Protein AF-A0A2D6F8L8-F1 (afdb_monomer)

Secondary structure (DSSP, 8-state):
--SSHHHHHHHHHSSHHHHHIIIIIHHHHHHTT-GGGT-SSTTS-GGG-SHHHHHHHT---SSHHHHHHHHHHHHHHHT--S---------GGGHHHHHHHHHHIIIIIGGGGTT----

Radius of gyration: 14.99 Å; Cα contacts (8 Å, |Δi|>4): 109; chains: 1; bounding box: 32×31×36 Å

Mean predicted aligned error: 2.96 Å

Structure (mmCIF, N/CA/C/O backbone):
data_AF-A0A2D6F8L8-F1
#
_entry.id   AF-A0A2D6F8L8-F1
#
loop_
_atom_site.group_PDB
_atom_site.id
_atom_site.type_symbol
_atom_site.label_atom_id
_atom_site.label_alt_id
_atom_site.label_comp_id
_atom_site.label_asym_id
_atom_site.label_entity_id
_atom_site.label_seq_id
_atom_site.pdbx_PDB_ins_code
_atom_site.Cartn_x
_atom_site.Cartn_y
_atom_site.Cartn_z
_atom_site.occupancy
_atom_site.B_iso_or_equiv
_atom_site.auth_seq_id
_atom_site.auth_comp_id
_atom_site.auth_asym_id
_atom_site.auth_atom_id
_atom_site.pdbx_PDB_model_num
ATOM 1 N N . MET A 1 1 ? -0.732 4.772 4.817 1.00 93.19 1 MET A N 1
ATOM 2 C CA . MET A 1 1 ? -2.046 5.446 4.859 1.00 93.19 1 MET A CA 1
ATOM 3 C C . MET A 1 1 ? -1.828 6.935 5.038 1.00 93.19 1 MET A C 1
ATOM 5 O O . MET A 1 1 ? -0.770 7.314 5.532 1.00 93.19 1 MET A O 1
ATOM 9 N N . ALA A 1 2 ? -2.807 7.746 4.660 1.00 96.69 2 ALA A N 1
ATOM 10 C CA . ALA A 1 2 ? -2.822 9.187 4.899 1.00 96.69 2 ALA A CA 1
ATOM 11 C C . ALA A 1 2 ? -4.273 9.674 5.048 1.00 96.69 2 ALA A C 1
ATOM 13 O O . ALA A 1 2 ? -5.185 8.847 5.066 1.00 96.69 2 ALA A O 1
ATOM 14 N N . ASP A 1 3 ? -4.497 10.985 5.156 1.00 96.25 3 ASP A N 1
ATOM 15 C CA . ASP A 1 3 ? -5.850 11.529 5.357 1.00 96.25 3 ASP A CA 1
ATOM 16 C C . ASP A 1 3 ? -6.689 11.460 4.063 1.00 96.25 3 ASP A C 1
ATOM 18 O O . ASP A 1 3 ? -7.918 11.464 4.106 1.00 96.25 3 ASP A O 1
ATOM 22 N N . SER A 1 4 ? -6.029 11.344 2.906 1.00 98.12 4 SER A N 1
ATOM 23 C CA . SER A 1 4 ? -6.651 11.164 1.591 1.00 98.12 4 SER A CA 1
ATOM 24 C C . SER A 1 4 ? -5.929 10.105 0.757 1.00 98.12 4 SER A C 1
ATOM 26 O O . SER A 1 4 ? -4.779 9.752 1.032 1.00 98.12 4 SER A O 1
ATOM 28 N N . ASP A 1 5 ? -6.605 9.608 -0.279 1.00 98.25 5 ASP A N 1
ATOM 29 C CA . ASP A 1 5 ? -6.026 8.635 -1.208 1.00 98.25 5 ASP A CA 1
ATOM 30 C C . ASP A 1 5 ? -4.856 9.236 -2.000 1.00 98.25 5 ASP A C 1
ATOM 32 O O . ASP A 1 5 ? -3.820 8.585 -2.118 1.00 98.25 5 ASP A O 1
ATOM 36 N N . ASP A 1 6 ? -4.973 10.492 -2.442 1.00 98.31 6 ASP A N 1
ATOM 37 C CA . ASP A 1 6 ? -3.919 11.200 -3.180 1.00 98.31 6 ASP A CA 1
ATOM 38 C C . ASP A 1 6 ? -2.660 11.399 -2.326 1.00 98.31 6 ASP A C 1
ATOM 40 O O . ASP A 1 6 ? -1.549 11.115 -2.768 1.00 98.31 6 ASP A O 1
ATOM 44 N N . GLU A 1 7 ? -2.821 11.829 -1.069 1.00 97.94 7 GLU A N 1
ATOM 45 C CA . GLU A 1 7 ? -1.694 11.981 -0.141 1.00 97.94 7 GLU A CA 1
ATOM 46 C C . GLU A 1 7 ? -1.052 10.620 0.174 1.00 97.94 7 GLU A C 1
ATOM 48 O O . GLU A 1 7 ? 0.169 10.505 0.273 1.00 97.94 7 GLU A O 1
ATOM 53 N N . ALA A 1 8 ? -1.855 9.563 0.325 1.00 97.81 8 ALA A N 1
ATOM 54 C CA . ALA A 1 8 ? -1.338 8.222 0.573 1.00 97.81 8 ALA A CA 1
ATOM 55 C C . ALA A 1 8 ? -0.584 7.666 -0.640 1.00 97.81 8 ALA A C 1
ATOM 57 O O . ALA A 1 8 ? 0.423 6.980 -0.456 1.00 97.81 8 ALA A O 1
ATOM 58 N N . TYR A 1 9 ? -1.064 7.959 -1.850 1.00 98.38 9 TYR A N 1
ATOM 59 C CA . TYR A 1 9 ? -0.403 7.623 -3.103 1.00 98.38 9 TYR A CA 1
ATOM 60 C C . TYR A 1 9 ? 0.942 8.336 -3.218 1.00 98.38 9 TYR A C 1
ATOM 62 O O . TYR A 1 9 ? 1.960 7.670 -3.392 1.00 98.38 9 TYR A O 1
ATOM 70 N N . ASP A 1 10 ? 0.965 9.659 -3.040 1.00 97.75 10 ASP A N 1
ATOM 71 C CA . ASP A 1 10 ? 2.187 10.465 -3.113 1.00 97.75 10 ASP A CA 1
ATOM 72 C C . ASP A 1 10 ? 3.228 10.001 -2.083 1.00 97.75 10 ASP A C 1
ATOM 74 O O . ASP A 1 10 ? 4.350 9.647 -2.443 1.00 97.75 10 ASP A O 1
ATOM 78 N N . ASN A 1 11 ? 2.826 9.858 -0.815 1.00 95.69 11 ASN A N 1
ATOM 79 C CA . ASN A 1 11 ? 3.701 9.374 0.257 1.00 95.69 11 ASN A CA 1
ATOM 80 C C . ASN A 1 11 ? 4.261 7.965 0.001 1.00 95.69 11 ASN A C 1
ATOM 82 O O . ASN A 1 11 ? 5.339 7.629 0.494 1.00 95.69 11 ASN A O 1
ATOM 86 N N . ALA A 1 12 ? 3.519 7.111 -0.706 1.00 96.31 12 ALA A N 1
ATOM 87 C CA . ALA A 1 12 ? 3.951 5.759 -1.030 1.00 96.31 12 ALA A CA 1
ATOM 88 C C . ALA A 1 12 ? 4.888 5.751 -2.241 1.00 96.31 12 ALA A C 1
ATOM 90 O O . ALA A 1 12 ? 6.039 5.337 -2.118 1.00 96.31 12 ALA A O 1
ATOM 91 N N . VAL A 1 13 ? 4.396 6.214 -3.390 1.00 97.75 13 VAL A N 1
ATOM 92 C CA . VAL A 1 13 ? 5.065 6.133 -4.696 1.00 97.75 13 VAL A CA 1
ATOM 93 C C . VAL A 1 13 ? 6.290 7.039 -4.749 1.00 97.75 13 VAL A C 1
ATOM 9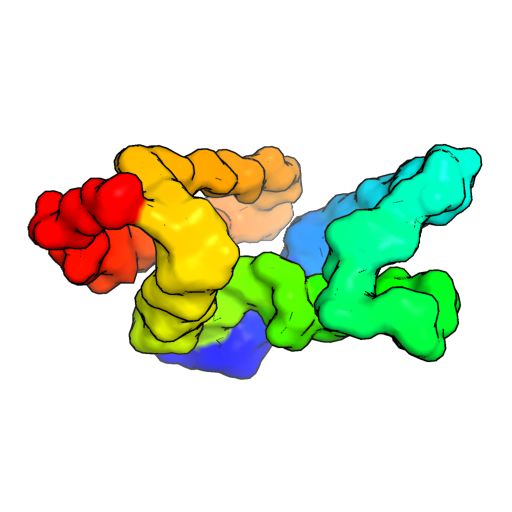5 O O . VAL A 1 13 ? 7.3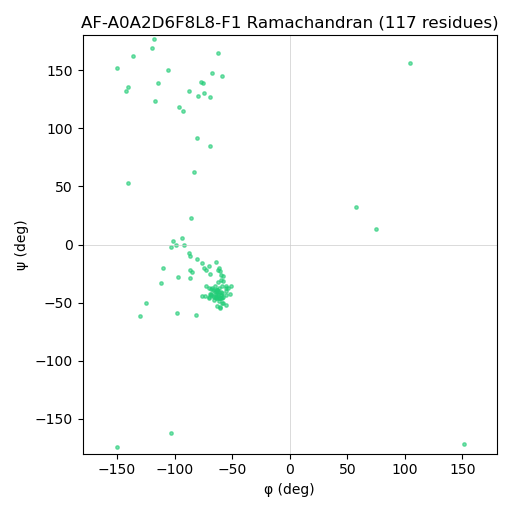48 6.599 -5.188 1.00 97.75 13 VAL A O 1
ATOM 98 N N . ASN A 1 14 ? 6.186 8.263 -4.228 1.00 96.12 14 ASN A N 1
ATOM 99 C CA . ASN A 1 14 ? 7.299 9.215 -4.191 1.00 96.12 14 ASN A CA 1
ATOM 100 C C . ASN A 1 14 ? 8.112 9.132 -2.886 1.00 96.12 14 ASN A C 1
ATOM 102 O O . ASN A 1 14 ? 9.083 9.868 -2.707 1.00 96.12 14 ASN A O 1
ATOM 106 N N . GLY A 1 15 ? 7.729 8.240 -1.968 1.00 94.50 15 GLY A N 1
ATOM 107 C CA . GLY A 1 15 ? 8.420 8.013 -0.703 1.00 94.50 15 GLY A CA 1
ATOM 108 C C . GLY A 1 15 ? 9.281 6.752 -0.683 1.00 94.50 15 GLY A C 1
ATOM 109 O O . GLY A 1 15 ? 9.633 6.158 -1.705 1.00 94.50 15 GLY A O 1
ATOM 110 N N . MET A 1 16 ? 9.617 6.313 0.532 1.00 95.50 16 MET A N 1
ATOM 111 C CA . MET A 1 16 ? 10.514 5.174 0.743 1.00 95.50 16 MET A CA 1
ATOM 112 C C . MET A 1 16 ? 9.968 3.858 0.169 1.00 95.50 16 MET A C 1
ATOM 114 O O . MET A 1 16 ? 10.747 3.017 -0.274 1.00 95.50 16 MET A O 1
ATOM 118 N N . LEU A 1 17 ? 8.642 3.669 0.155 1.00 96.38 17 LEU A N 1
ATOM 119 C CA . LEU A 1 17 ? 8.024 2.457 -0.388 1.00 96.38 17 LEU A CA 1
ATOM 120 C C . LEU A 1 17 ? 8.248 2.347 -1.904 1.00 96.38 17 LEU A C 1
ATOM 122 O O . LEU A 1 17 ? 8.702 1.311 -2.386 1.00 96.38 17 LEU A O 1
ATOM 126 N N . GLY A 1 18 ? 7.995 3.423 -2.648 1.00 97.00 18 GLY A N 1
ATOM 127 C CA . GLY A 1 18 ? 8.260 3.483 -4.081 1.00 97.00 18 GLY A CA 1
ATOM 128 C C . GLY A 1 18 ? 9.740 3.335 -4.395 1.00 97.00 18 GLY A C 1
ATOM 129 O O . GLY A 1 18 ? 10.097 2.563 -5.281 1.00 97.00 18 GLY A O 1
ATOM 130 N N . ARG A 1 19 ? 10.609 3.962 -3.594 1.00 96.56 19 ARG A N 1
ATOM 131 C CA . ARG A 1 19 ? 12.061 3.815 -3.722 1.00 96.56 19 ARG A CA 1
ATOM 132 C C . ARG A 1 19 ? 12.527 2.369 -3.537 1.00 96.56 19 ARG A C 1
ATOM 134 O O . ARG A 1 19 ? 13.198 1.838 -4.414 1.00 96.56 19 ARG A O 1
ATOM 141 N N . VAL A 1 20 ? 12.179 1.708 -2.428 1.00 96.81 20 VAL A N 1
ATOM 142 C CA . VAL A 1 20 ? 12.652 0.335 -2.157 1.00 96.81 20 VAL A CA 1
ATOM 143 C C . VAL A 1 20 ? 12.114 -0.662 -3.181 1.00 96.81 20 VAL A C 1
ATOM 145 O O . VAL A 1 20 ? 12.825 -1.583 -3.581 1.00 96.81 20 VAL A O 1
ATOM 148 N N . TRP A 1 21 ? 10.878 -0.479 -3.648 1.00 97.50 21 TRP A N 1
ATOM 149 C CA . TRP A 1 21 ? 10.328 -1.343 -4.682 1.00 97.50 21 TRP A CA 1
ATOM 150 C C . TRP A 1 21 ? 10.926 -1.060 -6.057 1.00 97.50 21 TRP A C 1
ATOM 152 O O . TRP A 1 21 ? 11.316 -2.004 -6.733 1.00 97.50 21 TRP A O 1
ATOM 162 N N . GLY A 1 22 ? 11.060 0.204 -6.452 1.00 97.62 22 GLY A N 1
ATOM 163 C CA . GLY A 1 22 ? 11.605 0.582 -7.754 1.00 97.62 22 GLY A CA 1
ATOM 164 C C . GLY A 1 22 ? 13.105 0.315 -7.894 1.00 97.62 22 GLY A C 1
ATOM 165 O O . GLY A 1 22 ? 13.539 -0.235 -8.901 1.00 97.62 22 GLY A O 1
ATOM 166 N N . GLU A 1 23 ? 13.903 0.669 -6.885 1.00 97.44 23 GLU A N 1
ATOM 167 C CA . GLU A 1 23 ? 15.370 0.586 -6.950 1.00 97.44 23 GLU A CA 1
ATOM 168 C C . GLU A 1 23 ? 15.917 -0.794 -6.560 1.00 97.44 23 GLU A C 1
ATOM 170 O O . GLU A 1 23 ? 17.040 -1.128 -6.936 1.00 97.44 23 GLU A O 1
ATOM 175 N N . TYR A 1 24 ? 15.155 -1.596 -5.805 1.00 97.12 24 TYR A N 1
ATOM 176 C CA . TYR A 1 24 ? 15.649 -2.863 -5.261 1.00 97.12 24 TYR A CA 1
ATOM 177 C C . TYR A 1 24 ? 14.725 -4.059 -5.509 1.00 97.12 24 TYR A C 1
ATOM 179 O O . TYR A 1 24 ? 15.146 -5.005 -6.175 1.00 97.12 24 TYR A O 1
ATOM 187 N N . LEU A 1 25 ? 13.484 -4.058 -5.007 1.00 97.44 25 LEU A N 1
ATOM 188 C CA . LEU A 1 25 ? 12.661 -5.277 -5.023 1.00 97.44 25 LEU A CA 1
ATOM 189 C C . LEU A 1 25 ? 12.198 -5.670 -6.430 1.00 97.44 25 LEU A C 1
ATOM 191 O O . LEU A 1 25 ? 12.329 -6.833 -6.785 1.00 97.44 25 LEU A O 1
ATOM 195 N N . LEU A 1 26 ? 11.698 -4.746 -7.251 1.00 97.81 26 LEU A N 1
ATOM 196 C CA . LEU A 1 26 ? 11.272 -5.073 -8.616 1.00 97.81 26 LEU A CA 1
ATOM 197 C C . LEU A 1 26 ? 12.448 -5.550 -9.488 1.00 97.81 26 LEU A C 1
ATOM 199 O O . LEU A 1 26 ? 12.307 -6.614 -10.093 1.00 97.81 26 LEU A O 1
ATOM 203 N N . PRO A 1 27 ? 13.627 -4.887 -9.490 1.00 97.88 27 PRO A N 1
ATOM 204 C CA . PRO A 1 27 ? 14.817 -5.430 -10.147 1.00 97.88 27 PRO A CA 1
ATOM 205 C C . PRO A 1 27 ? 15.204 -6.829 -9.652 1.00 97.88 27 PRO A C 1
ATOM 207 O O . PRO A 1 27 ? 15.570 -7.690 -10.449 1.00 97.88 27 PRO A O 1
ATOM 210 N N . LEU A 1 28 ? 15.104 -7.083 -8.343 1.00 97.50 28 LEU A N 1
ATOM 211 C CA . LEU A 1 28 ? 15.401 -8.394 -7.766 1.00 97.50 28 LEU A CA 1
ATOM 212 C C . LEU A 1 28 ? 14.409 -9.464 -8.245 1.00 97.50 28 LEU A C 1
ATOM 214 O O . LEU A 1 28 ? 14.815 -10.557 -8.629 1.00 97.50 28 LEU A O 1
ATOM 218 N N . PHE A 1 29 ? 13.110 -9.162 -8.242 1.00 97.44 29 PHE A N 1
ATOM 219 C CA . PHE A 1 29 ? 12.076 -10.080 -8.723 1.00 97.44 29 PHE A CA 1
ATOM 220 C C . PHE A 1 29 ? 12.236 -10.375 -10.216 1.00 97.44 29 PHE A C 1
ATOM 222 O O . PHE A 1 29 ? 12.068 -11.526 -10.616 1.00 97.44 29 PHE A O 1
ATOM 229 N N . ASP A 1 30 ? 12.597 -9.376 -11.022 1.00 96.94 30 ASP A N 1
ATOM 230 C CA . ASP A 1 30 ? 12.895 -9.552 -12.447 1.00 96.94 30 ASP A CA 1
ATOM 231 C C . ASP A 1 30 ? 14.076 -10.510 -12.663 1.00 96.94 30 ASP A C 1
ATOM 233 O O . ASP A 1 30 ? 13.966 -11.484 -13.410 1.00 96.94 30 ASP A O 1
ATOM 237 N N . GLN A 1 31 ? 15.167 -10.333 -11.907 1.00 97.31 31 GLN A N 1
ATOM 238 C CA . GLN A 1 31 ? 16.331 -11.228 -11.961 1.00 97.31 31 GLN A CA 1
ATOM 239 C C . GLN A 1 31 ? 15.988 -12.693 -11.655 1.00 97.31 31 GLN A C 1
ATOM 241 O O . GLN A 1 31 ? 16.610 -13.598 -12.214 1.00 97.31 31 GLN A O 1
ATOM 246 N N . PHE A 1 32 ? 14.992 -12.937 -10.800 1.00 97.25 32 PHE A N 1
ATOM 247 C CA . PHE A 1 32 ? 14.498 -14.280 -10.482 1.00 97.25 32 PHE A CA 1
ATOM 248 C C . PHE A 1 32 ? 13.301 -14.727 -11.336 1.00 97.25 32 PHE A C 1
ATOM 250 O O . PHE A 1 32 ? 12.764 -15.807 -11.093 1.00 97.25 32 PHE A O 1
ATOM 257 N N . GLN A 1 33 ? 12.886 -13.940 -12.336 1.00 95.88 33 GLN A N 1
ATOM 258 C CA . GLN A 1 33 ? 11.717 -14.199 -13.191 1.00 95.88 33 GLN A CA 1
ATOM 259 C C . GLN A 1 33 ? 10.402 -14.335 -12.397 1.00 95.88 33 GLN A C 1
ATOM 261 O O . GLN A 1 33 ? 9.487 -15.068 -12.776 1.00 95.88 33 GLN A O 1
ATOM 266 N N . LEU A 1 34 ? 10.293 -13.610 -11.281 1.00 96.50 34 LEU A N 1
ATOM 267 C CA . LEU A 1 34 ? 9.167 -13.660 -10.347 1.00 96.50 34 LEU A CA 1
ATOM 268 C C . LEU A 1 34 ? 8.144 -12.536 -10.545 1.00 96.50 34 LEU A C 1
ATOM 270 O O . LEU A 1 34 ? 7.139 -12.530 -9.847 1.00 96.50 34 LEU A O 1
ATOM 274 N N . LEU A 1 35 ? 8.321 -11.610 -11.495 1.00 96.44 35 LEU A N 1
ATOM 275 C CA . LEU A 1 35 ? 7.362 -10.508 -11.706 1.00 96.44 35 LEU A CA 1
ATOM 276 C C . LEU A 1 35 ? 5.931 -10.986 -12.002 1.00 96.44 35 LEU A C 1
ATOM 278 O O . LEU A 1 35 ? 4.966 -10.307 -11.658 1.00 96.44 35 LEU A O 1
ATOM 282 N N . HIS A 1 36 ? 5.770 -12.182 -12.568 1.00 94.50 36 HIS A N 1
ATOM 283 C CA . HIS A 1 36 ? 4.462 -12.783 -12.819 1.00 94.50 36 HIS A CA 1
ATOM 284 C C . HIS A 1 36 ? 3.615 -12.990 -11.549 1.00 94.50 36 HIS A C 1
ATOM 286 O O . HIS A 1 36 ? 2.394 -12.980 -11.654 1.00 9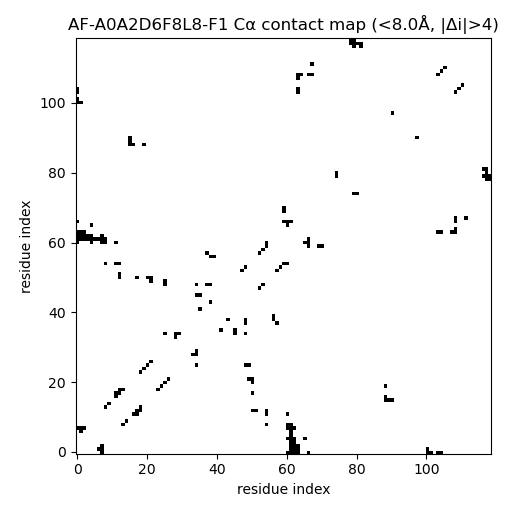4.50 36 HIS A O 1
ATOM 292 N N . VAL A 1 37 ? 4.226 -13.139 -10.362 1.00 93.81 37 VAL A N 1
ATOM 293 C CA . VAL A 1 37 ? 3.488 -13.335 -9.095 1.00 93.81 37 VAL A CA 1
ATOM 294 C C . VAL A 1 37 ? 2.861 -12.045 -8.563 1.00 93.81 37 VAL A C 1
ATOM 296 O O . VAL A 1 37 ? 2.017 -12.094 -7.675 1.00 93.81 37 VAL A O 1
ATOM 299 N N . ILE A 1 38 ? 3.298 -10.893 -9.075 1.00 95.12 38 ILE A N 1
ATOM 300 C CA . ILE A 1 38 ? 2.824 -9.567 -8.662 1.00 95.12 38 ILE A CA 1
ATOM 301 C C . ILE A 1 38 ? 1.569 -9.166 -9.448 1.00 95.12 38 ILE A C 1
ATOM 303 O O . ILE A 1 38 ? 0.743 -8.390 -8.971 1.00 95.12 38 ILE A O 1
ATOM 307 N N . LYS A 1 39 ? 1.434 -9.667 -10.676 1.00 96.06 39 LYS A N 1
ATOM 308 C CA . LYS A 1 39 ? 0.430 -9.189 -11.622 1.00 96.06 39 LYS A CA 1
ATOM 309 C C . LYS A 1 39 ? -0.959 -9.697 -11.262 1.00 96.06 39 LYS A C 1
ATOM 311 O O . LYS A 1 39 ? -1.141 -10.876 -10.975 1.00 96.06 39 LYS A O 1
ATOM 316 N N . HIS A 1 40 ? -1.955 -8.825 -11.395 1.00 91.81 40 HIS A N 1
ATOM 317 C CA . HIS A 1 40 ? -3.360 -9.222 -11.273 1.00 91.81 40 HIS A CA 1
ATOM 318 C C . HIS A 1 40 ? -3.855 -10.043 -12.483 1.00 91.81 40 HIS A C 1
ATOM 320 O O . HIS A 1 40 ? -4.832 -10.776 -12.362 1.00 91.81 40 HIS A O 1
ATOM 326 N N . ASP A 1 41 ? -3.191 -9.927 -13.641 1.00 92.94 41 ASP A N 1
ATOM 327 C CA . ASP A 1 41 ? -3.495 -10.661 -14.876 1.00 92.94 41 ASP A CA 1
ATOM 328 C C . ASP A 1 41 ? -2.190 -11.075 -15.581 1.00 92.94 41 ASP A C 1
ATOM 330 O O . ASP A 1 41 ? -1.255 -10.283 -15.734 1.00 92.94 41 ASP A O 1
ATOM 334 N N . SER A 1 42 ? -2.135 -12.326 -16.044 1.00 92.94 42 SER A N 1
ATOM 335 C CA . SER A 1 42 ? -0.997 -12.902 -16.769 1.00 92.94 42 SER A CA 1
ATOM 336 C C . SER A 1 42 ? -0.647 -12.205 -18.092 1.00 92.94 42 SER A C 1
ATOM 338 O O . SER A 1 42 ? 0.476 -12.348 -18.569 1.00 92.94 42 SER A O 1
ATOM 340 N N . ASN A 1 43 ? -1.579 -11.458 -18.691 1.00 95.56 43 ASN A N 1
ATOM 341 C CA . ASN A 1 43 ? -1.387 -10.740 -19.953 1.00 95.56 43 ASN A CA 1
ATOM 342 C C . ASN A 1 43 ? -0.651 -9.403 -19.786 1.00 95.56 43 ASN A C 1
ATOM 344 O O . ASN A 1 43 ? -0.234 -8.807 -20.780 1.00 95.56 43 ASN A O 1
ATOM 348 N N . ILE A 1 44 ? -0.490 -8.912 -18.554 1.00 96.19 44 ILE A N 1
ATOM 349 C CA . ILE A 1 44 ? 0.243 -7.672 -18.293 1.00 96.19 44 ILE A CA 1
ATOM 350 C C . ILE A 1 44 ? 1.737 -7.903 -18.579 1.00 96.19 44 ILE A C 1
ATOM 352 O O . ILE A 1 44 ? 2.324 -8.852 -18.046 1.00 96.19 44 ILE A O 1
ATOM 356 N N . PRO A 1 45 ? 2.394 -7.069 -19.407 1.00 96.56 45 PRO A N 1
ATOM 357 C CA . PRO A 1 45 ? 3.824 -7.208 -19.659 1.00 96.56 45 PRO A CA 1
ATOM 358 C C . PRO A 1 45 ? 4.630 -6.893 -18.393 1.00 96.56 45 PRO A C 1
ATOM 360 O O . PRO A 1 45 ? 4.247 -6.029 -17.608 1.00 96.56 45 PRO A O 1
ATOM 363 N N . ASP A 1 46 ? 5.773 -7.560 -18.202 1.00 96.31 46 ASP A N 1
ATOM 364 C CA . ASP A 1 46 ? 6.660 -7.316 -17.048 1.00 96.31 46 ASP A CA 1
ATOM 365 C C . ASP A 1 46 ? 7.072 -5.842 -16.928 1.00 96.31 46 ASP A C 1
ATOM 367 O O . ASP A 1 46 ? 7.113 -5.294 -15.832 1.00 96.31 46 ASP A O 1
ATOM 371 N N . SER A 1 47 ? 7.265 -5.163 -18.062 1.00 95.56 47 SER A N 1
ATOM 372 C CA . SER A 1 47 ? 7.623 -3.742 -18.115 1.00 95.56 47 SER A CA 1
ATOM 373 C C . SER A 1 47 ? 6.556 -2.792 -17.562 1.00 95.56 47 SER A C 1
ATOM 375 O O . SER A 1 47 ? 6.851 -1.618 -17.364 1.00 95.56 47 SER A O 1
ATOM 377 N N . ALA A 1 48 ? 5.316 -3.254 -17.369 1.00 96.75 48 ALA A N 1
ATOM 378 C CA . ALA A 1 48 ? 4.255 -2.459 -16.754 1.00 96.75 48 ALA A CA 1
ATOM 379 C C . ALA A 1 48 ? 4.255 -2.555 -15.220 1.00 96.75 48 ALA A C 1
ATOM 381 O O . ALA A 1 48 ? 3.533 -1.803 -14.573 1.00 96.75 48 ALA A O 1
ATOM 382 N N . VAL A 1 49 ? 5.045 -3.458 -14.627 1.00 97.38 49 VAL A N 1
ATOM 383 C CA . VAL A 1 49 ? 5.143 -3.597 -13.172 1.00 97.38 49 VAL A CA 1
ATOM 384 C C . VAL A 1 49 ? 6.087 -2.518 -12.634 1.00 97.38 49 VAL A C 1
ATOM 386 O O . VAL A 1 49 ? 7.300 -2.700 -12.576 1.00 97.38 49 VAL A O 1
ATOM 389 N N . THR A 1 50 ? 5.518 -1.375 -12.260 1.00 97.88 50 THR A N 1
ATOM 390 C CA . THR A 1 50 ? 6.213 -0.210 -11.686 1.00 97.88 50 THR A CA 1
ATOM 391 C C . THR A 1 50 ? 5.677 0.114 -10.284 1.00 97.88 50 THR A C 1
ATOM 393 O O . THR A 1 50 ? 4.640 -0.425 -9.896 1.00 97.88 50 THR A O 1
ATOM 396 N N . PRO A 1 51 ? 6.316 0.998 -9.495 1.00 98.25 51 PRO A N 1
ATOM 397 C CA . PRO A 1 51 ? 5.745 1.485 -8.234 1.00 98.25 51 PRO A CA 1
ATOM 398 C C . PRO A 1 51 ? 4.303 2.013 -8.348 1.00 98.25 51 PRO A C 1
ATOM 400 O O . PRO A 1 51 ? 3.492 1.778 -7.456 1.00 98.25 51 PRO A O 1
ATOM 403 N N . GLU A 1 52 ? 3.950 2.664 -9.455 1.00 98.12 52 GLU A N 1
ATOM 404 C CA . GLU A 1 52 ? 2.589 3.136 -9.736 1.00 98.12 52 GLU A CA 1
ATOM 405 C C . GLU A 1 52 ? 1.617 1.962 -9.923 1.00 98.12 52 GLU A C 1
ATOM 407 O O . GLU A 1 52 ? 0.544 1.939 -9.321 1.00 98.12 52 GLU A O 1
ATOM 412 N N . TYR A 1 53 ? 2.024 0.932 -10.675 1.00 97.62 53 TYR A N 1
ATOM 413 C CA . TYR A 1 53 ? 1.257 -0.313 -10.799 1.00 97.62 53 TYR A CA 1
ATOM 414 C C . TYR A 1 53 ? 1.054 -0.983 -9.434 1.00 97.62 53 TYR A C 1
ATOM 416 O O . TYR A 1 53 ? -0.037 -1.460 -9.114 1.00 97.62 53 TYR A O 1
ATOM 424 N N . MET A 1 54 ? 2.100 -1.004 -8.603 1.00 97.69 54 MET A N 1
ATOM 425 C CA . MET A 1 54 ? 2.024 -1.558 -7.253 1.00 97.69 54 MET A CA 1
ATOM 426 C C . MET A 1 54 ? 1.021 -0.792 -6.387 1.00 97.69 54 MET A C 1
ATOM 428 O O . MET A 1 54 ? 0.243 -1.417 -5.669 1.00 97.69 54 MET A O 1
ATOM 432 N N . ALA A 1 55 ? 1.001 0.539 -6.463 1.00 97.50 55 ALA A N 1
ATOM 433 C CA . ALA A 1 55 ? 0.061 1.383 -5.729 1.00 97.50 55 ALA A CA 1
ATOM 434 C C . ALA A 1 55 ? -1.408 1.112 -6.102 1.00 97.50 55 ALA A C 1
ATOM 436 O O . ALA A 1 55 ? -2.283 1.116 -5.226 1.00 97.50 55 ALA A O 1
ATOM 437 N N . GLU A 1 56 ? -1.667 0.844 -7.383 1.00 95.56 56 GLU A N 1
ATOM 438 C CA . GLU A 1 56 ? -3.005 0.566 -7.903 1.00 95.56 56 GLU A CA 1
ATOM 439 C C . GLU A 1 56 ? -3.484 -0.854 -7.567 1.00 95.56 56 GLU A C 1
ATOM 441 O O . GLU A 1 56 ? -4.617 -1.034 -7.116 1.00 95.56 56 GLU A O 1
ATOM 446 N N . HIS A 1 57 ? -2.624 -1.862 -7.738 1.00 95.00 57 HIS A N 1
ATOM 447 C CA . HIS A 1 57 ? -3.060 -3.262 -7.748 1.00 95.00 57 HIS A CA 1
ATOM 448 C C . HIS A 1 57 ? -2.627 -4.095 -6.541 1.00 95.00 57 HIS A C 1
ATOM 450 O O . HIS A 1 57 ? -3.220 -5.144 -6.299 1.00 95.00 57 HIS A O 1
ATOM 456 N N . VAL A 1 58 ? -1.599 -3.674 -5.800 1.00 95.25 58 VAL A N 1
ATOM 457 C CA . VAL A 1 58 ? -0.932 -4.551 -4.822 1.00 95.25 58 VAL A CA 1
ATOM 458 C C . VAL A 1 58 ? -0.905 -3.942 -3.426 1.00 95.25 58 V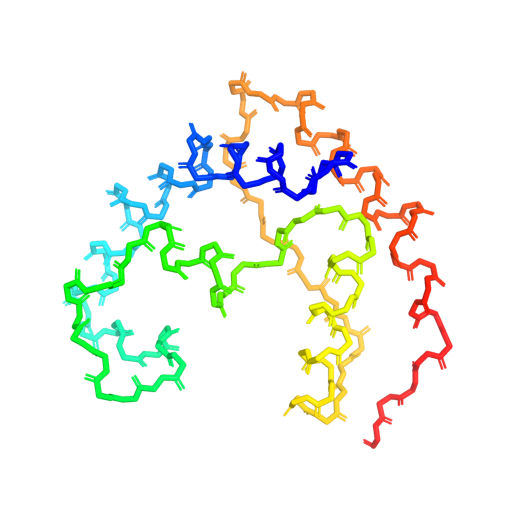AL A C 1
ATOM 460 O O . VAL A 1 58 ? -1.268 -4.595 -2.449 1.00 95.25 58 VAL A O 1
ATOM 463 N N . TRP A 1 59 ? -0.467 -2.694 -3.291 1.00 97.31 59 TRP A N 1
ATOM 464 C CA . TRP A 1 59 ? -0.294 -2.078 -1.986 1.00 97.31 59 TRP A CA 1
ATOM 465 C C . TRP A 1 59 ? -1.621 -1.630 -1.369 1.00 97.31 59 TRP A C 1
ATOM 467 O O . TRP A 1 59 ? -2.489 -1.008 -1.994 1.00 97.31 59 TRP A O 1
ATOM 477 N N . LEU A 1 60 ? -1.723 -1.857 -0.061 1.00 97.31 60 LEU A N 1
ATOM 478 C CA . LEU A 1 60 ? -2.826 -1.406 0.782 1.00 97.31 60 LEU A CA 1
ATOM 479 C C . LEU A 1 60 ? -2.598 0.049 1.223 1.00 97.31 60 LEU A C 1
ATOM 481 O O . LEU A 1 60 ? -2.419 0.347 2.403 1.00 97.31 60 LEU A O 1
ATOM 485 N N . ILE A 1 61 ? -2.551 0.959 0.249 1.00 97.69 61 ILE A N 1
ATOM 486 C CA . ILE A 1 61 ? -2.432 2.406 0.468 1.00 97.69 61 ILE A CA 1
ATOM 487 C C . ILE A 1 61 ? -3.759 3.115 0.193 1.00 97.69 61 ILE A C 1
ATOM 489 O O . ILE A 1 61 ? -4.544 2.663 -0.647 1.00 97.69 61 ILE A O 1
ATOM 493 N N . GLY A 1 62 ? -3.980 4.220 0.901 1.00 98.25 62 GLY A N 1
ATOM 494 C CA . GLY A 1 62 ? -5.166 5.066 0.808 1.00 98.25 62 GLY A CA 1
ATOM 495 C C . GLY A 1 62 ? -5.465 5.786 2.125 1.00 98.25 62 GLY A C 1
ATOM 496 O O . GLY A 1 62 ? -4.682 5.717 3.086 1.00 98.25 62 GLY A O 1
ATOM 497 N N . SER A 1 63 ? -6.626 6.431 2.147 1.00 98.38 63 SER A N 1
ATOM 498 C CA . SER A 1 63 ? -7.371 6.836 3.340 1.00 98.38 63 SER A CA 1
ATOM 499 C C . SER A 1 63 ? -7.797 5.620 4.182 1.00 98.38 63 SER A C 1
ATOM 501 O O . SER A 1 63 ? -7.781 4.491 3.672 1.00 98.38 63 SER A O 1
ATOM 503 N N . PRO A 1 64 ? -8.206 5.802 5.454 1.00 98.25 64 PRO A N 1
ATOM 504 C CA . PRO A 1 64 ? -8.692 4.701 6.289 1.00 98.25 64 PRO A CA 1
ATOM 505 C C . PRO A 1 64 ? -9.806 3.874 5.630 1.00 98.25 64 PRO A C 1
ATOM 507 O O . PRO A 1 64 ? -9.754 2.646 5.659 1.00 98.25 64 PRO A O 1
ATOM 510 N N . ASP A 1 65 ? -10.764 4.530 4.971 1.00 98.25 65 ASP A N 1
ATOM 511 C CA . ASP A 1 65 ? -11.892 3.862 4.309 1.00 98.25 65 ASP A CA 1
ATOM 512 C C . ASP A 1 65 ? -11.455 3.079 3.061 1.00 98.25 65 ASP A C 1
ATOM 514 O O .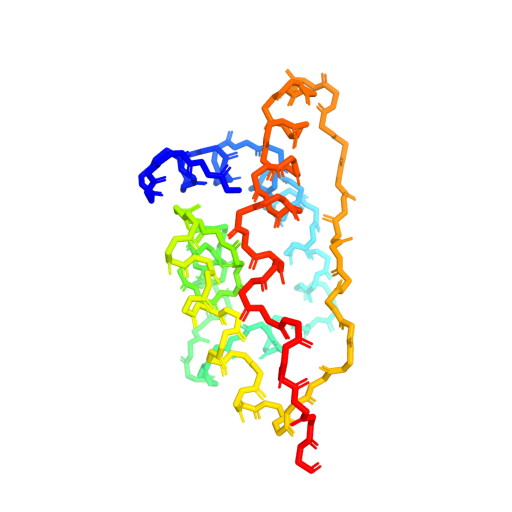 ASP A 1 65 ? -11.958 1.987 2.789 1.00 98.25 65 ASP A O 1
ATOM 518 N N . THR A 1 66 ? -10.503 3.611 2.290 1.00 98.31 66 THR A N 1
ATOM 519 C CA . THR A 1 66 ? -9.950 2.909 1.123 1.00 98.31 66 THR A CA 1
ATOM 520 C C . THR A 1 66 ? -9.131 1.695 1.551 1.00 98.31 66 THR A C 1
ATOM 522 O O . THR A 1 66 ? -9.270 0.617 0.970 1.00 98.31 66 THR A O 1
ATOM 525 N N . VAL A 1 67 ? -8.314 1.830 2.598 1.00 98.00 67 VAL A N 1
ATOM 526 C CA . VAL A 1 67 ? -7.515 0.719 3.128 1.00 98.00 67 VAL A CA 1
ATOM 527 C C . VAL A 1 67 ? -8.407 -0.356 3.746 1.00 98.00 67 VAL A C 1
ATOM 529 O O . VAL A 1 67 ? -8.160 -1.535 3.505 1.00 98.00 67 VAL A O 1
ATOM 532 N N . GLU A 1 68 ? -9.478 0.019 4.454 1.00 97.56 68 GLU A N 1
ATOM 533 C CA . GLU A 1 68 ? -10.472 -0.937 4.950 1.00 97.56 68 GLU A CA 1
ATOM 534 C C . GLU A 1 68 ? -11.037 -1.791 3.807 1.00 97.56 68 GLU A C 1
ATOM 536 O O . GLU A 1 68 ? -10.978 -3.020 3.861 1.00 97.56 68 GLU A O 1
ATOM 541 N N . LYS A 1 69 ? -11.521 -1.152 2.735 1.00 97.81 69 LYS A N 1
ATOM 542 C CA . LYS A 1 69 ? -12.070 -1.861 1.567 1.00 97.81 69 LYS A CA 1
ATOM 543 C C . LYS A 1 69 ? -11.042 -2.784 0.920 1.00 97.81 69 LYS A C 1
ATOM 545 O O . LYS A 1 69 ? -11.371 -3.917 0.586 1.00 97.81 69 LYS A O 1
ATOM 550 N N . LYS A 1 70 ? -9.793 -2.331 0.762 1.00 97.38 70 LYS A N 1
ATOM 551 C CA . LYS A 1 70 ? -8.721 -3.165 0.196 1.00 97.38 70 LYS A CA 1
ATOM 552 C C . LYS A 1 70 ? -8.426 -4.391 1.075 1.00 97.38 70 LYS A C 1
ATOM 554 O O . LYS A 1 70 ? -8.227 -5.477 0.537 1.00 97.38 70 LYS A O 1
ATOM 559 N N . ILE A 1 71 ? -8.436 -4.246 2.403 1.00 96.88 71 ILE A N 1
ATOM 560 C CA . ILE A 1 71 ? -8.252 -5.372 3.336 1.00 96.88 71 ILE A CA 1
ATOM 561 C C . ILE A 1 71 ? -9.443 -6.330 3.284 1.00 96.88 71 ILE A C 1
ATOM 563 O O . ILE A 1 71 ? -9.219 -7.535 3.246 1.00 96.88 71 ILE A O 1
ATOM 567 N N . LEU A 1 72 ? -10.683 -5.827 3.252 1.00 95.88 72 LEU A N 1
ATOM 568 C CA . LEU A 1 72 ? -11.881 -6.667 3.113 1.00 95.88 72 LEU A CA 1
ATOM 569 C C . LEU A 1 72 ? -11.851 -7.469 1.809 1.00 95.88 72 LEU A C 1
ATOM 571 O O . LEU A 1 72 ? -12.037 -8.681 1.841 1.00 95.88 72 LEU A O 1
ATOM 575 N N . ASN A 1 73 ? -11.514 -6.827 0.689 1.00 95.44 73 ASN A N 1
ATOM 576 C CA . ASN A 1 73 ? -11.368 -7.514 -0.593 1.00 95.44 73 ASN A CA 1
ATOM 577 C C . ASN A 1 73 ? -10.302 -8.618 -0.513 1.00 95.44 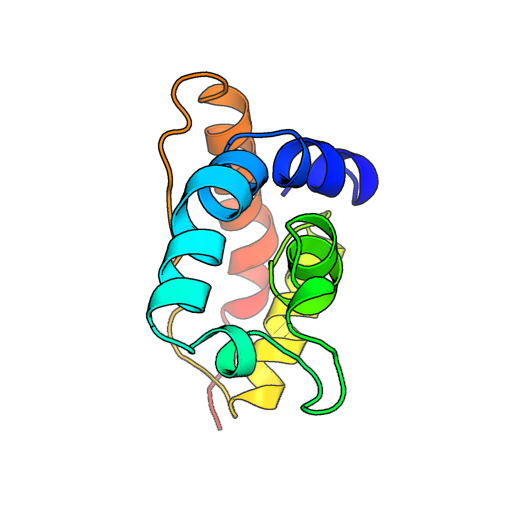73 ASN A C 1
ATOM 579 O O . ASN A 1 73 ? -10.548 -9.744 -0.935 1.00 95.44 73 ASN A O 1
ATOM 583 N N . LEU A 1 74 ? -9.135 -8.324 0.072 1.00 94.69 74 LEU A N 1
ATOM 584 C CA . LEU A 1 74 ? -8.080 -9.322 0.273 1.00 94.69 74 LEU A CA 1
ATOM 585 C C . LEU A 1 74 ? -8.546 -10.474 1.178 1.00 94.69 74 LEU A C 1
ATOM 587 O O . LEU A 1 74 ? -8.231 -11.634 0.921 1.00 94.69 74 LEU A O 1
ATOM 591 N N . TYR A 1 75 ? -9.292 -10.161 2.236 1.00 95.06 75 TYR A N 1
ATOM 592 C CA . TYR A 1 75 ? -9.845 -11.143 3.161 1.00 95.06 75 TYR A CA 1
ATOM 593 C C . TYR A 1 75 ? -10.800 -12.096 2.444 1.00 95.06 75 TYR A C 1
ATOM 595 O O . TYR A 1 75 ? -10.637 -13.310 2.547 1.00 95.06 75 TYR A O 1
ATOM 603 N N . GLU A 1 76 ? -11.736 -11.564 1.660 1.00 94.50 76 GLU A N 1
ATOM 604 C CA . GLU A 1 76 ? -12.680 -12.353 0.865 1.00 94.50 76 GLU A CA 1
ATOM 605 C C . GLU A 1 76 ? -11.970 -13.203 -0.195 1.00 94.50 76 GLU A C 1
ATOM 607 O O . GLU A 1 76 ? -12.250 -14.396 -0.311 1.00 94.50 76 GLU A O 1
ATOM 612 N N . MET A 1 77 ? -10.999 -12.628 -0.915 1.00 92.19 77 MET A N 1
ATOM 613 C CA . MET A 1 77 ? -10.215 -13.335 -1.936 1.00 92.19 77 MET A CA 1
ATOM 614 C C . MET A 1 77 ? -9.457 -14.545 -1.376 1.00 92.19 77 MET A C 1
ATOM 616 O O . MET A 1 77 ? -9.327 -15.559 -2.059 1.00 92.19 77 MET A O 1
ATOM 620 N N . CYS A 1 78 ? -8.965 -14.450 -0.140 1.00 92.19 78 CYS A N 1
ATOM 621 C CA . CYS A 1 78 ? -8.215 -15.519 0.519 1.00 92.19 78 CYS A CA 1
ATOM 622 C C . CYS A 1 78 ? -9.102 -16.526 1.275 1.00 92.19 78 CYS A C 1
ATOM 624 O O . CYS A 1 78 ? -8.580 -17.518 1.780 1.00 92.19 78 CYS A O 1
ATOM 626 N N . GLY A 1 79 ? -10.413 -16.282 1.392 1.00 93.31 79 GLY A N 1
ATOM 627 C CA . GLY A 1 79 ? -11.301 -17.058 2.271 1.00 93.31 79 GLY A CA 1
ATOM 628 C C . GLY A 1 79 ? -11.154 -16.730 3.766 1.00 93.31 79 GLY A C 1
ATOM 629 O O . GLY A 1 79 ? -11.681 -17.446 4.613 1.00 93.31 79 GLY A O 1
ATOM 630 N N . GLY A 1 80 ? -10.471 -15.631 4.089 1.00 93.81 80 GLY A N 1
ATOM 631 C CA . GLY A 1 80 ? -10.201 -15.147 5.438 1.00 93.81 80 GLY A CA 1
ATOM 632 C C . GLY A 1 80 ? -8.769 -15.395 5.918 1.00 93.81 80 GLY A C 1
ATOM 633 O O . GLY A 1 80 ? -8.061 -16.285 5.454 1.00 93.81 80 GLY A O 1
ATOM 634 N N . PHE A 1 81 ? -8.323 -14.581 6.875 1.00 93.69 81 PHE A N 1
ATOM 635 C CA . PHE A 1 81 ? -7.045 -14.744 7.577 1.00 93.69 81 PHE A CA 1
ATOM 636 C C . PHE A 1 81 ? -7.128 -14.191 9.006 1.00 93.69 81 PHE A C 1
ATOM 638 O O . PHE A 1 81 ? -7.899 -13.280 9.285 1.00 93.69 81 PHE A O 1
ATOM 645 N N . GLY A 1 82 ? -6.327 -14.733 9.929 1.00 91.62 82 GLY A N 1
ATOM 646 C CA . GLY A 1 82 ? -6.327 -14.292 11.334 1.00 91.62 82 GLY A CA 1
ATOM 647 C C . GLY A 1 82 ? -5.445 -13.073 11.623 1.00 91.62 82 GLY A C 1
ATOM 648 O O . GLY A 1 82 ? -5.683 -12.360 12.594 1.00 91.62 82 GLY A O 1
ATOM 649 N N . THR A 1 83 ? -4.435 -12.824 10.787 1.00 91.38 83 THR A N 1
ATOM 650 C CA . THR A 1 83 ? -3.415 -11.798 11.041 1.00 91.38 83 THR A CA 1
ATOM 651 C C . THR A 1 83 ? -3.025 -11.098 9.749 1.00 91.38 83 THR A C 1
ATOM 653 O O . THR A 1 83 ? -2.685 -11.762 8.772 1.00 91.38 83 THR A O 1
ATOM 656 N N . LEU A 1 84 ? -2.994 -9.763 9.773 1.00 92.06 84 LEU A N 1
ATOM 657 C CA . LEU A 1 84 ? -2.349 -8.957 8.739 1.00 92.06 84 LEU A CA 1
ATOM 658 C C . LEU A 1 84 ? -0.934 -8.584 9.198 1.00 92.06 84 LEU A C 1
ATOM 660 O O . LEU A 1 84 ? -0.766 -7.908 10.214 1.00 92.06 84 LEU A O 1
ATOM 664 N N . LEU A 1 85 ? 0.086 -9.025 8.463 1.00 93.25 85 LEU A N 1
ATOM 665 C CA . LEU A 1 85 ? 1.478 -8.684 8.753 1.00 93.25 85 LEU A CA 1
ATOM 666 C C . LEU A 1 85 ? 1.886 -7.437 7.962 1.00 93.25 85 LEU A C 1
ATOM 668 O O . LEU A 1 85 ? 1.955 -7.472 6.736 1.00 93.25 85 LEU A O 1
ATOM 672 N N . SER A 1 86 ? 2.179 -6.345 8.667 1.00 91.12 86 SER A N 1
ATOM 673 C CA . SER A 1 86 ? 2.699 -5.123 8.048 1.00 91.12 86 SER A CA 1
ATOM 674 C C . SER A 1 86 ? 4.198 -5.252 7.774 1.00 91.12 86 SER A C 1
ATOM 676 O O . SER A 1 86 ? 4.971 -5.575 8.678 1.00 91.12 86 SER A O 1
ATOM 678 N N . LEU A 1 87 ? 4.610 -4.986 6.532 1.00 91.56 87 LEU A N 1
ATOM 679 C CA . LEU A 1 87 ? 6.019 -4.881 6.162 1.00 91.56 87 LEU A CA 1
ATOM 680 C C . LEU A 1 87 ? 6.505 -3.450 6.386 1.00 91.56 87 LEU A C 1
ATOM 682 O O . LEU A 1 87 ? 5.871 -2.486 5.958 1.00 91.56 87 LEU A O 1
ATOM 686 N N . VAL A 1 88 ? 7.653 -3.324 7.047 1.00 89.62 88 VAL A N 1
ATOM 687 C CA . VAL A 1 88 ? 8.277 -2.039 7.365 1.00 89.62 88 VAL A CA 1
ATOM 688 C C . VAL A 1 88 ? 9.592 -1.921 6.609 1.00 89.62 88 VAL A C 1
ATOM 690 O O . VAL A 1 88 ? 10.360 -2.877 6.521 1.00 89.62 88 VAL A O 1
ATOM 693 N N . TYR A 1 89 ? 9.843 -0.725 6.091 1.00 91.88 89 TYR A N 1
ATOM 694 C CA . TYR A 1 89 ? 11.077 -0.350 5.411 1.00 91.88 89 TYR A CA 1
ATOM 695 C C . TYR A 1 89 ? 11.774 0.780 6.174 1.00 91.88 89 TYR A C 1
ATOM 697 O O . TYR A 1 89 ? 11.247 1.279 7.174 1.00 91.88 89 TYR A O 1
ATOM 705 N N . ASP A 1 90 ? 12.953 1.182 5.707 1.00 90.62 90 ASP A N 1
ATOM 706 C CA . ASP A 1 90 ? 13.755 2.231 6.333 1.00 90.62 90 ASP A CA 1
ATOM 707 C C . ASP A 1 90 ? 13.109 3.616 6.177 1.00 90.62 90 ASP A C 1
ATOM 709 O O . ASP A 1 90 ? 13.410 4.373 5.265 1.00 90.62 90 ASP A O 1
ATOM 713 N N . ASN A 1 91 ? 12.190 3.959 7.074 1.00 87.81 91 ASN A N 1
ATOM 714 C CA . ASN A 1 91 ? 11.485 5.237 7.047 1.00 87.81 91 ASN A CA 1
ATOM 715 C C . ASN A 1 91 ? 12.258 6.362 7.759 1.00 87.81 91 ASN A C 1
ATOM 717 O O . ASN A 1 91 ? 11.629 7.325 8.188 1.00 87.81 91 ASN A O 1
ATOM 721 N N . MET A 1 92 ? 13.588 6.282 7.910 1.00 89.75 92 MET A N 1
ATOM 722 C CA . MET A 1 92 ? 14.363 7.300 8.639 1.00 89.75 92 MET A CA 1
ATOM 723 C 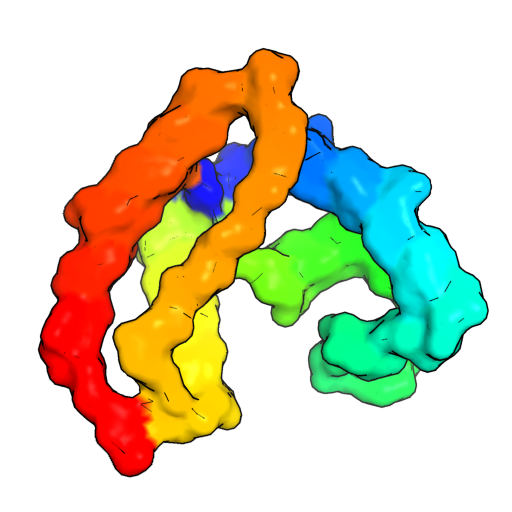C . MET A 1 92 ? 14.152 8.729 8.108 1.00 89.75 92 MET A C 1
ATOM 725 O O . MET A 1 92 ? 14.032 9.659 8.905 1.00 89.75 92 MET A O 1
ATOM 729 N N . ASP A 1 93 ? 14.013 8.904 6.790 1.00 89.56 93 ASP A N 1
ATOM 730 C CA . ASP A 1 93 ? 13.792 10.219 6.168 1.00 89.56 93 ASP A CA 1
ATOM 731 C C . ASP A 1 93 ? 12.403 10.817 6.478 1.00 89.56 93 ASP A C 1
ATOM 733 O O . ASP A 1 93 ? 12.230 12.036 6.473 1.00 89.56 93 ASP A O 1
ATOM 737 N N . ASN A 1 94 ? 11.405 9.977 6.780 1.00 91.69 94 ASN A N 1
ATOM 738 C CA . ASN A 1 94 ? 10.041 10.400 7.116 1.00 91.69 94 ASN A CA 1
ATOM 739 C C . ASN A 1 94 ? 9.433 9.551 8.246 1.00 91.69 94 ASN A C 1
ATOM 741 O O . ASN A 1 94 ? 8.328 9.007 8.141 1.00 91.69 94 ASN A O 1
ATOM 745 N N . GLN A 1 95 ? 10.156 9.454 9.362 1.00 93.38 95 GLN A N 1
ATOM 746 C CA . GLN A 1 95 ? 9.744 8.613 10.484 1.00 93.38 95 GLN A CA 1
ATOM 747 C C . GLN A 1 95 ? 8.380 9.041 11.046 1.00 93.38 95 GLN A C 1
ATOM 749 O O . GLN A 1 95 ? 7.525 8.202 11.316 1.00 93.38 95 GLN A O 1
ATOM 754 N N . LYS A 1 96 ? 8.137 10.353 11.153 1.00 94.56 96 LYS A N 1
ATOM 755 C CA . LYS A 1 96 ? 6.865 10.899 11.653 1.00 94.56 96 LYS A CA 1
ATOM 756 C C . LYS A 1 96 ? 5.680 10.545 10.754 1.00 94.56 96 LYS A C 1
ATOM 758 O O . LYS A 1 96 ? 4.600 10.258 11.267 1.00 94.56 96 LYS A O 1
ATOM 763 N N . GLY A 1 97 ? 5.864 10.569 9.432 1.00 93.75 97 GLY A N 1
ATOM 764 C CA . GLY A 1 97 ? 4.825 10.167 8.482 1.00 93.75 97 GLY A CA 1
ATOM 765 C C . GLY A 1 97 ? 4.478 8.686 8.620 1.00 93.75 97 GLY A C 1
ATOM 766 O O . GLY A 1 97 ? 3.301 8.327 8.682 1.00 93.75 97 GLY A O 1
ATOM 767 N N . TRP A 1 98 ? 5.494 7.832 8.769 1.00 94.12 98 TRP A N 1
ATOM 768 C CA . TRP A 1 98 ? 5.290 6.407 9.025 1.00 94.12 98 TRP A CA 1
ATOM 769 C C . TRP A 1 98 ? 4.581 6.149 10.365 1.00 94.12 98 TRP A C 1
ATOM 771 O O . TRP A 1 98 ? 3.600 5.405 10.400 1.00 94.12 98 TRP A O 1
ATOM 781 N N . GLU A 1 99 ? 5.001 6.808 11.449 1.00 95.38 99 GLU A N 1
ATOM 782 C CA . GLU A 1 99 ? 4.361 6.702 12.768 1.00 95.38 99 GLU A CA 1
ATOM 783 C C . GLU A 1 99 ? 2.890 7.142 12.725 1.00 95.38 99 GLU A C 1
ATOM 785 O O . GLU A 1 99 ? 2.027 6.437 13.252 1.00 95.38 99 GLU A O 1
ATOM 790 N N . LYS A 1 100 ? 2.579 8.257 12.042 1.00 95.88 100 LYS A N 1
ATOM 791 C CA . LYS A 1 100 ? 1.193 8.701 11.807 1.00 95.88 100 LYS A CA 1
ATOM 792 C C . LYS A 1 100 ? 0.399 7.620 11.069 1.00 95.88 100 LYS A C 1
ATOM 794 O O . LYS A 1 100 ? -0.667 7.231 11.540 1.00 95.88 100 LYS A O 1
ATOM 799 N N . SER A 1 101 ? 0.933 7.096 9.963 1.00 96.12 101 SER A N 1
ATOM 800 C CA . SER A 1 101 ? 0.284 6.038 9.177 1.00 96.12 101 SER A CA 1
ATOM 801 C C . SER A 1 101 ? 0.003 4.788 10.017 1.00 96.12 101 SER A C 1
ATOM 803 O O . SER A 1 101 ? -1.093 4.236 9.941 1.00 96.12 101 SER A O 1
ATOM 805 N N . MET A 1 102 ? 0.967 4.334 10.822 1.00 96.25 102 MET A N 1
ATOM 806 C CA . MET A 1 102 ? 0.799 3.155 11.676 1.00 96.25 102 MET A CA 1
ATOM 807 C C . MET A 1 102 ? -0.200 3.391 12.804 1.00 96.25 102 MET A C 1
ATOM 809 O O . MET A 1 102 ? -0.995 2.499 13.100 1.00 96.25 102 MET A O 1
ATOM 813 N N . LYS A 1 103 ? -0.209 4.592 13.393 1.00 96.94 103 LYS A N 1
ATOM 814 C CA . LYS A 1 103 ? -1.204 4.972 14.393 1.00 96.94 103 LYS A CA 1
ATOM 815 C C . LYS A 1 103 ? -2.612 4.912 13.805 1.00 96.94 103 LYS A C 1
ATOM 817 O O . LYS A 1 103 ? -3.434 4.170 14.332 1.00 96.94 103 LYS A O 1
ATOM 822 N N . MET A 1 104 ? -2.850 5.588 12.678 1.00 97.44 104 MET A N 1
ATOM 823 C CA . MET A 1 104 ? -4.137 5.551 11.970 1.00 97.44 104 MET A CA 1
ATOM 824 C C . MET A 1 104 ? -4.541 4.111 11.627 1.00 97.44 104 MET A C 1
ATOM 826 O O . MET A 1 104 ? -5.680 3.708 11.839 1.00 97.44 104 MET A O 1
ATOM 830 N N . PHE A 1 105 ? -3.599 3.294 11.147 1.00 96.62 105 PHE A N 1
ATOM 831 C CA . PHE A 1 105 ? -3.875 1.899 10.812 1.00 96.62 105 PHE A CA 1
ATOM 832 C C . PHE A 1 105 ? -4.336 1.104 12.045 1.00 96.62 105 PHE A C 1
ATOM 834 O O . PHE A 1 105 ? -5.346 0.402 11.996 1.00 96.62 105 PHE A O 1
ATOM 841 N N . SER A 1 106 ? -3.639 1.262 13.172 1.00 95.56 106 SER A N 1
ATOM 842 C CA . SER A 1 106 ? -3.947 0.556 14.419 1.00 95.56 106 SER A CA 1
ATOM 843 C C . SER A 1 106 ? -5.207 1.051 15.137 1.00 95.56 106 SER A C 1
ATOM 845 O O . SER A 1 106 ? -5.918 0.236 15.720 1.00 95.56 106 SER A O 1
ATOM 847 N N . GLU A 1 107 ? -5.492 2.356 15.103 1.00 96.56 107 GLU A N 1
ATOM 848 C CA . GLU A 1 107 ? -6.567 2.983 15.885 1.00 96.56 107 GLU A CA 1
ATOM 849 C C . GLU A 1 107 ? -7.863 3.165 15.084 1.00 96.56 107 GLU A C 1
ATOM 851 O O . GLU A 1 107 ? -8.940 3.156 15.674 1.00 96.56 107 GLU A O 1
ATOM 856 N N . GLU A 1 108 ? -7.792 3.304 13.756 1.00 96.75 108 GLU A N 1
ATOM 857 C CA . GLU A 1 108 ? -8.964 3.614 12.923 1.00 96.75 108 GLU A CA 1
ATOM 858 C C . GLU A 1 108 ? -9.383 2.463 12.010 1.00 96.75 108 GLU A C 1
ATOM 860 O O . GLU A 1 108 ? -10.576 2.311 11.746 1.00 96.75 108 GLU A O 1
ATOM 865 N N . VAL A 1 109 ? -8.432 1.657 11.521 1.00 96.31 109 VAL A N 1
ATOM 866 C CA . VAL A 1 109 ? -8.706 0.593 10.539 1.00 96.31 109 VAL A CA 1
ATOM 867 C C . VAL A 1 109 ? -8.846 -0.758 11.223 1.00 96.31 109 VAL A C 1
ATOM 869 O O . VAL A 1 109 ? -9.909 -1.364 11.145 1.00 96.31 109 VAL A O 1
ATOM 872 N N . MET A 1 110 ? -7.824 -1.225 11.945 1.00 94.94 110 MET A N 1
ATOM 873 C CA . MET A 1 110 ? -7.838 -2.556 12.572 1.00 94.94 110 MET A CA 1
ATOM 874 C C . MET A 1 110 ? -9.053 -2.836 13.480 1.00 94.94 110 MET A C 1
ATOM 876 O O . MET A 1 110 ? -9.568 -3.957 13.419 1.00 94.94 110 MET A O 1
ATOM 880 N N . PRO A 1 111 ? -9.590 -1.872 14.261 1.00 95.75 111 PRO A N 1
ATOM 881 C CA . PRO A 1 111 ? -10.791 -2.098 15.065 1.00 95.75 111 PRO A CA 1
ATOM 882 C C . PRO A 1 111 ? -12.037 -2.475 14.251 1.00 95.75 111 PRO A C 1
ATOM 884 O O . PRO A 1 111 ? -12.938 -3.111 14.790 1.00 95.75 111 PRO A O 1
ATOM 887 N N . ARG A 1 112 ? -12.091 -2.138 12.955 1.00 95.06 112 ARG A N 1
ATOM 888 C CA . ARG A 1 112 ? -13.214 -2.483 12.063 1.00 95.06 112 ARG A CA 1
ATOM 889 C C . ARG A 1 112 ? -1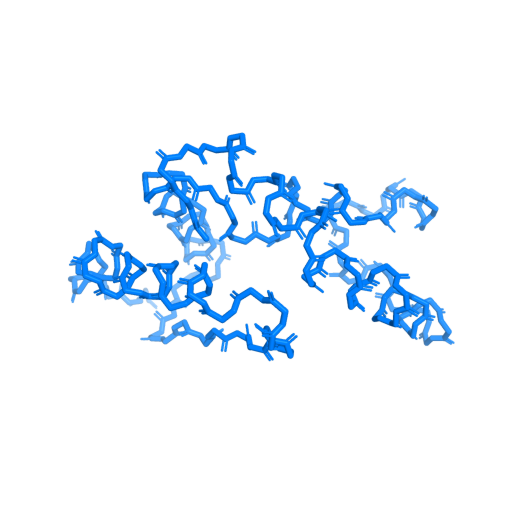3.272 -3.986 11.746 1.00 95.06 112 ARG A C 1
ATOM 891 O O . ARG A 1 112 ? -14.328 -4.499 11.394 1.00 95.06 112 ARG A O 1
ATOM 898 N N . PHE A 1 113 ? -12.168 -4.709 11.950 1.00 93.81 113 PHE A N 1
ATOM 899 C CA . PHE A 1 113 ? -12.014 -6.125 11.591 1.00 93.81 113 PHE A CA 1
ATOM 900 C C . PHE A 1 113 ? -12.121 -7.088 12.786 1.00 93.81 113 PHE A C 1
ATOM 902 O O . PHE A 1 113 ? -12.058 -8.299 12.597 1.00 93.81 113 PHE A O 1
ATOM 909 N N . VAL A 1 114 ? -12.301 -6.591 14.018 1.00 90.50 114 VAL A N 1
ATOM 910 C CA . VAL A 1 114 ? -12.220 -7.411 15.253 1.00 90.50 114 VAL A CA 1
ATOM 911 C C . VAL A 1 114 ? -13.263 -8.525 15.351 1.00 90.50 114 VAL A C 1
ATOM 913 O O . VAL A 1 114 ? -13.063 -9.483 16.090 1.00 90.50 114 VAL A O 1
ATOM 916 N N . ASN A 1 115 ? -14.370 -8.398 14.619 1.00 89.69 115 ASN A N 1
ATOM 917 C CA . ASN A 1 115 ? -15.460 -9.373 14.610 1.00 89.69 115 ASN A CA 1
ATOM 918 C C . ASN A 1 115 ? -15.437 -10.288 13.377 1.00 89.69 115 ASN A C 1
ATOM 920 O O . ASN A 1 115 ? -16.357 -11.088 13.209 1.00 89.69 115 ASN A O 1
ATOM 924 N N . LEU A 1 116 ? -14.434 -10.166 12.500 1.00 88.94 116 LEU A N 1
AT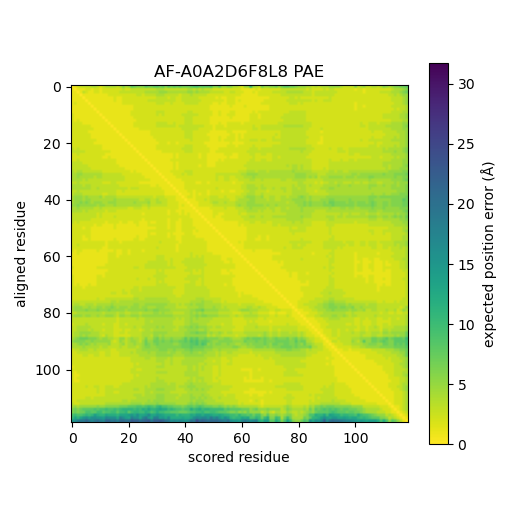OM 925 C CA . LEU A 1 116 ? -14.310 -11.062 11.356 1.00 88.94 116 LEU A CA 1
ATOM 926 C C . LEU A 1 116 ? -13.813 -12.432 11.810 1.00 88.94 116 LEU A C 1
ATOM 928 O O . LEU A 1 116 ? -12.810 -12.551 12.513 1.00 88.94 116 LEU A O 1
ATOM 932 N N . VAL A 1 117 ? -14.515 -13.469 11.366 1.00 83.19 117 VAL A N 1
ATOM 933 C CA . VAL A 1 117 ? -14.162 -14.866 11.609 1.00 83.19 117 VAL A CA 1
ATOM 934 C C . VAL A 1 117 ? -13.873 -15.502 10.251 1.00 83.19 117 VAL A C 1
ATOM 936 O O . VAL A 1 117 ? -14.743 -15.423 9.382 1.00 83.19 117 VAL A O 1
ATOM 939 N N . PRO A 1 118 ? -12.674 -16.083 10.040 1.00 80.56 118 PRO A N 1
ATOM 940 C CA . PRO A 1 118 ? -12.365 -16.769 8.788 1.00 80.56 118 PRO A CA 1
ATOM 941 C C . PRO A 1 118 ? -13.359 -17.906 8.539 1.00 80.56 118 PRO A C 1
ATOM 943 O O . PRO A 1 118 ? -13.811 -18.535 9.501 1.00 80.56 118 PRO A O 1
ATOM 946 N N . ASN A 1 119 ? -13.701 -18.138 7.269 1.00 66.50 119 ASN A N 1
ATOM 947 C CA . ASN A 1 119 ? -14.645 -19.190 6.874 1.00 66.50 119 ASN A CA 1
ATOM 948 C C . ASN A 1 119 ? -14.074 -20.598 7.081 1.00 66.50 119 ASN A C 1
ATOM 950 O O . ASN A 1 119 ? -12.842 -20.777 6.943 1.00 66.50 119 ASN A O 1
#

Foldseek 3Di:
DDQFFVVQLCCQCVHPNQVCCAVPVLVVCVVVVNLCVQDPDNPDDSVVPHSNVCSVRPDLTGHLVSSLVVVVVVQVVVQHDDDDDDDDDPCVVPVVVVVVVVCCCVPPRVVVCPPDDRD

pLDDT: mean 95.01, std 4.0, range [66.5, 98.38]

Sequence (119 aa):
MADSDDEAYDNAVNGMLGRVWGEYLLPLFDQFQLLHVIKHDSNIPDSAVTPEYMAEHVWLIGSPDTVEKKILNLYEMCGGFGTLLSLVYDNMDNQKGWEKSMKMFSEEVMPRFVNLVPN

Solvent-accessible surface area (backbone atoms only — not comparable to full-atom values): 6988 Å² total; per-residue (Å²): 75,35,96,35,47,67,57,14,45,48,56,33,48,80,27,61,59,15,45,50,36,57,77,45,49,51,56,51,31,51,78,69,71,45,53,73,79,72,49,97,50,91,86,61,57,71,89,62,72,42,42,67,44,36,54,76,75,67,48,78,50,11,16,61,71,52,28,44,52,50,51,52,51,53,31,61,76,64,51,39,70,95,74,86,85,82,87,82,74,85,42,79,94,46,45,68,59,52,52,51,24,51,47,47,43,61,71,67,33,51,67,77,51,75,83,70,72,62,115

Nearest PDB structures (foldseek):
  4uwm-assembly1_B  TM=9.177E-01  e=3.355E-07  Pseudomonas putida
  5aec-assembly1_B  TM=9.229E-01  e=3.567E-07  Pseudomonas putida
  4uwm-assembly1_A  TM=9.156E-01  e=6.591E-07  Pseudomonas putida
  5aec-assembly1_A  TM=9.190E-01  e=1.013E-06  Pseudomonas putida